Protein AF-A0ABD1HEU0-F1 (afdb_monomer_lite)

Secondary structure (DSSP, 8-state):
------------GGG---PPPPGGGTTPPP----HHHHHHHTT-------------------------------TT-------SSS---STT-EESSHHHHHHHHHHHHHHTT-PEEEEEE-SSEEEEEE-STT---EEEEEE-TTSS-EEEEEEE-S--

Organism: Salvia divinorum (NCBI:txid28513)

Structure (mmCIF, N/CA/C/O backbone):
data_AF-A0ABD1HEU0-F1
#
_entry.id   AF-A0ABD1HEU0-F1
#
loop_
_atom_site.group_PDB
_atom_site.id
_atom_site.type_symbol
_atom_site.label_atom_id
_atom_site.label_alt_id
_atom_site.label_comp_id
_atom_site.label_asym_id
_atom_site.label_entity_id
_atom_site.label_seq_id
_atom_site.pdbx_PDB_ins_code
_atom_site.Cartn_x
_atom_site.Cartn_y
_atom_site.Cartn_z
_atom_site.occupancy
_atom_site.B_iso_or_equiv
_atom_site.auth_seq_id
_atom_site.auth_comp_id
_atom_site.auth_asym_id
_atom_site.auth_atom_id
_atom_site.pdbx_PDB_model_num
ATOM 1 N N . MET A 1 1 ? 41.120 47.364 -16.480 1.00 37.53 1 MET A N 1
ATOM 2 C CA . MET A 1 1 ? 39.944 46.746 -15.844 1.00 37.53 1 MET A CA 1
ATOM 3 C C . MET A 1 1 ? 38.733 47.150 -16.659 1.00 37.53 1 MET A C 1
ATOM 5 O O . MET A 1 1 ? 38.260 48.258 -16.474 1.00 37.53 1 MET A O 1
ATOM 9 N N . ASN A 1 2 ? 38.284 46.303 -17.582 1.00 43.72 2 ASN A N 1
ATOM 10 C CA . ASN A 1 2 ? 37.008 46.501 -18.264 1.00 43.72 2 ASN A CA 1
ATOM 11 C C . ASN A 1 2 ? 36.204 45.241 -17.965 1.00 43.72 2 ASN A C 1
ATOM 13 O O . ASN A 1 2 ? 36.531 44.187 -18.504 1.00 43.72 2 ASN A O 1
ATOM 17 N N . ASN A 1 3 ? 35.252 45.338 -17.040 1.00 43.91 3 ASN A N 1
ATOM 18 C CA . ASN A 1 3 ? 34.246 44.305 -16.858 1.00 43.91 3 ASN A CA 1
ATOM 19 C C . ASN A 1 3 ? 32.977 44.852 -17.502 1.00 43.91 3 ASN A C 1
ATOM 21 O O . ASN A 1 3 ? 32.445 45.869 -17.062 1.00 43.91 3 ASN A O 1
ATOM 25 N N . SER A 1 4 ? 32.597 44.249 -18.621 1.00 54.19 4 SER A N 1
ATOM 26 C CA . SER A 1 4 ? 31.313 44.484 -19.261 1.00 54.19 4 SER A CA 1
ATOM 27 C C . SER A 1 4 ? 30.273 43.785 -18.395 1.00 54.19 4 SER A C 1
ATOM 29 O O . SER A 1 4 ? 30.191 42.561 -18.420 1.00 54.19 4 SER A O 1
ATOM 31 N N . ASP A 1 5 ? 29.540 44.542 -17.583 1.00 55.25 5 ASP A N 1
ATOM 32 C CA . ASP A 1 5 ? 28.412 43.994 -16.835 1.00 55.25 5 ASP A CA 1
ATOM 33 C C . ASP A 1 5 ? 27.293 43.674 -17.834 1.00 55.25 5 ASP A C 1
ATOM 35 O O . ASP A 1 5 ? 26.600 44.555 -18.349 1.00 55.25 5 ASP A O 1
ATOM 39 N N . GLU A 1 6 ? 27.178 42.387 -18.154 1.00 58.53 6 GLU A N 1
ATOM 40 C CA . GLU A 1 6 ? 26.024 41.802 -18.821 1.00 58.53 6 GLU A CA 1
ATOM 41 C C . GLU A 1 6 ? 24.786 42.075 -17.963 1.00 58.53 6 GLU A C 1
ATOM 43 O O . GLU A 1 6 ? 24.698 41.662 -16.804 1.00 58.53 6 GLU A O 1
ATOM 48 N N . ILE A 1 7 ? 23.825 42.808 -18.525 1.00 58.03 7 ILE A N 1
ATOM 49 C CA . ILE A 1 7 ? 22.543 43.081 -17.879 1.00 58.03 7 ILE A CA 1
ATOM 50 C C . ILE A 1 7 ? 21.747 41.775 -17.894 1.00 58.03 7 ILE A C 1
ATOM 52 O O . ILE A 1 7 ? 20.996 41.487 -18.824 1.00 58.03 7 ILE A O 1
ATOM 56 N N . GLY A 1 8 ? 21.933 40.960 -16.859 1.00 58.16 8 GLY A N 1
ATOM 57 C CA . GLY A 1 8 ? 21.016 39.877 -16.543 1.00 58.16 8 GLY A CA 1
ATOM 58 C C . GLY A 1 8 ? 19.656 40.486 -16.218 1.00 58.16 8 GLY A C 1
ATOM 59 O O . GLY A 1 8 ? 19.489 41.118 -15.176 1.00 58.16 8 GLY A O 1
ATOM 60 N N . HIS A 1 9 ? 18.689 40.341 -17.121 1.00 65.12 9 HIS A N 1
ATOM 61 C CA . HIS A 1 9 ? 17.306 40.719 -16.854 1.00 65.12 9 HIS A CA 1
ATOM 62 C C . HIS A 1 9 ? 16.725 39.759 -15.808 1.00 65.12 9 HIS A C 1
ATOM 64 O O . HIS A 1 9 ? 16.184 38.706 -16.134 1.00 65.12 9 HIS A O 1
ATOM 70 N N . THR A 1 10 ? 16.877 40.108 -14.533 1.00 69.31 10 THR A N 1
ATOM 71 C CA . THR A 1 10 ? 16.243 39.392 -13.425 1.00 69.31 10 THR A CA 1
ATOM 72 C C . THR A 1 10 ? 14.747 39.674 -13.461 1.00 69.31 10 THR A C 1
ATOM 74 O O . THR A 1 10 ? 14.316 40.799 -13.215 1.00 69.31 10 THR A O 1
ATOM 77 N N . ILE A 1 11 ? 13.961 38.652 -13.793 1.00 77.50 11 ILE A N 1
ATOM 78 C CA . ILE A 1 11 ? 12.500 38.709 -13.733 1.00 77.50 11 ILE A CA 1
ATOM 79 C C . ILE A 1 11 ? 12.093 38.613 -12.260 1.00 77.50 11 ILE A C 1
ATOM 81 O O . ILE A 1 11 ? 12.427 37.638 -11.585 1.00 77.50 11 ILE A O 1
ATOM 85 N N . ASP A 1 12 ? 11.406 39.642 -11.768 1.00 82.75 12 ASP A N 1
ATOM 86 C CA . ASP A 1 12 ? 10.826 39.665 -10.428 1.00 82.75 12 ASP A CA 1
ATOM 87 C C . ASP A 1 12 ? 9.518 38.869 -10.416 1.00 82.75 12 ASP A C 1
ATOM 89 O O . ASP A 1 12 ? 8.482 39.322 -10.904 1.00 82.75 12 ASP A O 1
ATOM 93 N N . TRP A 1 13 ? 9.598 37.651 -9.888 1.00 86.88 13 TRP A N 1
ATOM 94 C CA . TRP A 1 13 ? 8.487 36.704 -9.855 1.00 86.88 13 TRP A CA 1
ATOM 95 C C . TRP A 1 13 ? 7.399 37.084 -8.845 1.00 86.88 13 TRP A C 1
ATOM 97 O O . TRP A 1 13 ? 6.256 36.671 -9.029 1.00 86.88 13 TRP A O 1
ATOM 107 N N . ASP A 1 14 ? 7.721 37.889 -7.826 1.00 82.50 14 ASP A N 1
ATOM 108 C CA . ASP A 1 14 ? 6.762 38.282 -6.783 1.00 82.50 14 ASP A CA 1
ATOM 109 C C . ASP A 1 14 ? 5.859 39.448 -7.224 1.00 82.50 14 ASP A C 1
ATOM 111 O O . ASP A 1 14 ? 4.798 39.664 -6.640 1.00 82.50 14 ASP A O 1
ATOM 115 N N . SER A 1 15 ? 6.243 40.167 -8.284 1.00 80.50 15 SER A N 1
ATOM 116 C CA . SER A 1 15 ? 5.449 41.247 -8.888 1.00 80.50 15 SER A CA 1
ATOM 117 C C . SER A 1 15 ? 4.512 40.771 -10.011 1.00 80.50 15 SER A C 1
ATOM 119 O O . SER A 1 15 ? 3.896 41.594 -10.690 1.00 80.50 15 SER A O 1
ATOM 121 N N . ILE A 1 16 ? 4.405 39.459 -10.254 1.00 82.44 16 ILE A N 1
ATOM 122 C CA . ILE A 1 16 ? 3.519 38.917 -11.293 1.00 82.44 16 ILE A CA 1
ATOM 123 C C . ILE A 1 16 ? 2.092 38.799 -10.749 1.00 82.44 16 ILE A C 1
ATOM 125 O O . ILE A 1 16 ? 1.820 38.026 -9.833 1.00 82.44 16 ILE A O 1
ATOM 129 N N . GLU A 1 17 ? 1.155 39.511 -11.375 1.00 80.56 17 GLU A N 1
ATOM 130 C CA . GLU A 1 17 ? -0.270 39.455 -11.041 1.00 80.56 17 GLU A CA 1
ATOM 131 C C . GLU A 1 17 ? -1.069 38.711 -12.122 1.00 80.56 17 GLU A C 1
ATOM 133 O O . GLU A 1 17 ? -0.939 38.980 -13.317 1.00 80.56 17 GLU A O 1
ATOM 138 N N . ILE A 1 18 ? -1.933 37.779 -11.704 1.00 81.19 18 ILE A N 1
ATOM 139 C CA . ILE A 1 18 ? -2.879 37.101 -12.599 1.00 81.19 18 ILE A CA 1
ATOM 140 C C . ILE A 1 18 ? -4.181 37.905 -12.602 1.00 81.19 18 ILE A C 1
ATOM 142 O O . ILE A 1 18 ? -4.955 37.849 -11.645 1.00 81.19 18 ILE A O 1
ATOM 146 N N . ALA A 1 19 ? -4.433 38.644 -13.681 1.00 78.75 19 ALA A N 1
ATOM 147 C CA . ALA A 1 19 ? -5.698 39.343 -13.869 1.00 78.75 19 ALA A CA 1
ATOM 148 C C . ALA A 1 19 ? -6.777 38.390 -14.426 1.00 78.75 19 ALA A C 1
ATOM 150 O O . ALA A 1 19 ? -6.476 37.562 -15.292 1.00 78.75 19 ALA A O 1
ATOM 151 N N . PRO A 1 20 ? -8.037 38.489 -13.963 1.00 75.06 20 PRO A N 1
ATOM 152 C CA . PRO A 1 20 ? -9.140 37.743 -14.555 1.00 75.06 20 PRO A CA 1
ATOM 153 C C . PRO A 1 20 ? -9.380 38.202 -15.999 1.00 75.06 20 PRO A C 1
ATOM 155 O O . PRO A 1 20 ? -9.339 39.395 -16.299 1.00 75.06 20 PRO A O 1
ATOM 158 N N . PHE A 1 21 ? -9.638 37.250 -16.896 1.00 70.56 21 PHE A N 1
ATOM 159 C CA . PHE A 1 21 ? -9.972 37.549 -18.287 1.00 70.56 21 PHE A CA 1
ATOM 160 C C . PHE A 1 21 ? -11.359 38.190 -18.372 1.00 70.56 21 PHE A C 1
ATOM 162 O O . PHE A 1 21 ? -12.300 37.716 -17.737 1.00 70.56 21 PHE A O 1
ATOM 169 N N . GLU A 1 22 ? -11.500 39.248 -19.170 1.00 74.25 22 GLU A N 1
ATOM 170 C CA . GLU 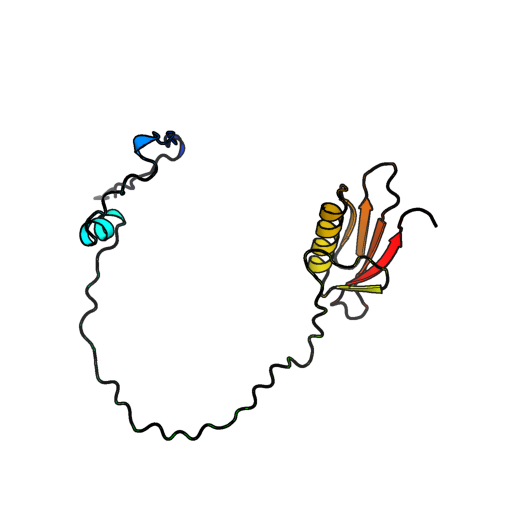A 1 22 ? -12.821 39.802 -19.473 1.00 74.25 22 GLU A CA 1
ATOM 171 C C . GLU A 1 22 ? -13.593 38.863 -20.410 1.00 74.25 22 GLU A C 1
ATOM 173 O O . GLU A 1 22 ? -13.005 38.272 -21.318 1.00 74.25 22 GLU A O 1
ATOM 178 N N . ASP A 1 23 ? -14.919 38.777 -20.252 1.00 70.44 23 ASP A N 1
ATOM 179 C CA . ASP A 1 23 ? -15.789 37.906 -21.063 1.00 70.44 23 ASP A CA 1
ATOM 180 C C . ASP A 1 23 ? -15.662 38.163 -22.577 1.00 70.44 23 ASP A C 1
ATOM 182 O O . ASP A 1 23 ? -15.884 37.272 -23.393 1.00 70.44 23 ASP A O 1
ATOM 186 N N . SER A 1 24 ? -15.244 39.373 -22.963 1.00 66.12 24 SER A N 1
ATOM 187 C CA . SER A 1 24 ? -14.966 39.775 -24.347 1.00 66.12 24 SER A CA 1
ATOM 188 C C . SER A 1 24 ? -13.732 39.101 -24.968 1.00 66.12 24 SER A C 1
ATOM 190 O O . SER A 1 24 ? -13.595 39.095 -26.191 1.00 66.12 24 SER A O 1
ATOM 192 N N . GLN A 1 25 ? -12.841 38.532 -24.150 1.00 64.44 25 GLN A N 1
ATOM 193 C CA . GLN A 1 25 ? -11.619 37.840 -24.579 1.00 64.44 25 GLN A CA 1
ATOM 194 C C . GLN A 1 25 ? -11.834 36.327 -24.733 1.00 64.44 25 GLN A C 1
ATOM 196 O O . GLN A 1 25 ? -11.038 35.639 -25.372 1.00 64.44 25 GLN A O 1
ATOM 201 N N . ILE A 1 26 ? -12.928 35.796 -24.184 1.00 63.94 26 ILE A N 1
ATOM 202 C CA . ILE A 1 26 ? -13.252 34.372 -24.226 1.00 63.94 26 ILE A CA 1
ATOM 203 C C . ILE A 1 26 ? -13.837 34.047 -25.606 1.00 63.94 26 ILE A C 1
ATOM 205 O O . ILE A 1 26 ? -14.964 34.411 -25.930 1.00 63.94 26 ILE A O 1
ATOM 209 N N . GLY A 1 27 ? -13.052 33.367 -26.445 1.00 63.12 27 GLY A N 1
ATOM 210 C CA . GLY A 1 27 ? -13.437 33.032 -27.822 1.00 63.12 27 GLY A CA 1
ATOM 211 C C . GLY A 1 27 ? -13.101 34.108 -28.859 1.00 63.12 27 GLY A C 1
ATOM 212 O O . GLY A 1 27 ? -13.385 33.915 -30.042 1.00 63.12 27 GLY A O 1
ATOM 213 N N . ALA A 1 28 ? -12.459 35.208 -28.451 1.00 67.50 28 ALA A N 1
ATOM 214 C CA . ALA A 1 28 ? -11.846 36.134 -29.393 1.00 67.50 28 ALA A CA 1
ATOM 215 C C . ALA A 1 28 ? -10.631 35.456 -30.058 1.00 67.50 28 ALA A C 1
ATOM 217 O O . ALA A 1 28 ? -9.823 34.839 -29.357 1.00 67.50 28 ALA A O 1
ATOM 218 N N . PRO A 1 29 ? -10.472 35.539 -31.392 1.00 61.34 29 PRO A N 1
ATOM 219 C CA . PRO A 1 29 ? -9.276 35.028 -32.042 1.00 61.34 29 PRO A CA 1
ATOM 220 C C . PRO A 1 29 ? -8.070 35.814 -31.525 1.00 61.34 29 PRO A C 1
ATOM 222 O O . PRO A 1 29 ? -7.983 37.028 -31.707 1.00 61.34 29 PRO A O 1
ATOM 225 N N . VAL A 1 30 ? -7.147 35.118 -30.861 1.00 69.88 30 VAL A N 1
ATOM 226 C CA . VAL A 1 30 ? -5.847 35.687 -30.502 1.00 69.88 30 VAL A CA 1
ATOM 227 C C . 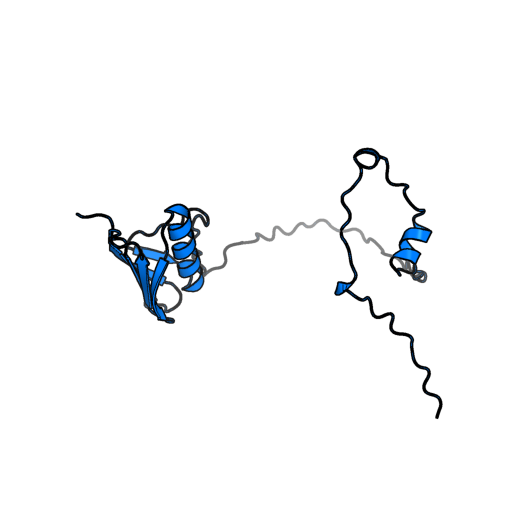VAL A 1 30 ? -5.162 36.072 -31.809 1.00 69.88 30 VAL A C 1
ATOM 229 O O . VAL A 1 30 ? -5.036 35.232 -32.700 1.00 69.88 30 VAL A O 1
ATOM 232 N N . SER A 1 31 ? -4.757 37.338 -31.946 1.00 66.44 31 SER A N 1
ATOM 233 C CA . SER A 1 31 ? -3.994 37.787 -33.110 1.00 66.44 31 SER A CA 1
ATOM 234 C C . SER A 1 31 ? -2.738 36.931 -33.228 1.00 66.44 31 SER A C 1
ATOM 236 O O . SER A 1 31 ? -1.827 37.049 -32.410 1.00 66.44 31 SER A O 1
ATOM 238 N N . LEU A 1 32 ? -2.715 36.048 -34.226 1.00 68.69 32 LEU A N 1
ATOM 239 C CA . LEU A 1 32 ? -1.539 35.261 -34.559 1.00 68.69 32 LEU A CA 1
ATOM 240 C C . LEU A 1 32 ? -0.464 36.251 -35.000 1.00 68.69 32 LEU A C 1
ATOM 242 O O . LEU A 1 32 ? -0.610 36.926 -36.020 1.00 68.69 32 LEU A O 1
ATOM 246 N N . MET A 1 33 ? 0.565 36.405 -34.172 1.00 72.81 33 MET A N 1
ATOM 247 C CA . MET A 1 33 ? 1.751 37.156 -34.557 1.00 72.81 33 MET A CA 1
ATOM 248 C C . MET A 1 33 ? 2.445 36.390 -35.684 1.00 72.81 33 MET A C 1
ATOM 250 O O . MET A 1 33 ? 2.349 35.164 -35.754 1.00 72.81 33 MET A O 1
ATOM 254 N N . ASP A 1 34 ? 3.113 37.120 -36.571 1.00 83.31 34 ASP A N 1
ATOM 255 C CA . ASP A 1 34 ? 3.922 36.525 -37.632 1.00 83.31 34 ASP A CA 1
ATOM 256 C C . ASP A 1 34 ? 4.942 35.530 -37.046 1.00 83.31 34 ASP A C 1
ATOM 258 O O . ASP A 1 34 ? 5.459 35.740 -35.944 1.00 83.31 34 ASP A O 1
ATOM 262 N N . GLU A 1 35 ? 5.201 34.428 -37.753 1.00 75.00 35 GLU A N 1
ATOM 263 C CA . GLU A 1 35 ? 6.051 33.347 -37.243 1.00 75.00 35 GLU A CA 1
ATOM 264 C C . GLU A 1 35 ? 7.471 33.830 -36.944 1.00 75.00 35 GLU A C 1
ATOM 266 O O . GLU A 1 35 ? 8.041 33.456 -35.919 1.00 75.00 35 GLU A O 1
ATOM 271 N N . GLU A 1 36 ? 8.011 34.721 -37.775 1.00 73.50 36 GLU A N 1
ATOM 272 C CA . GLU A 1 36 ? 9.362 35.259 -37.638 1.00 73.50 36 GLU A CA 1
ATOM 273 C C . GLU A 1 36 ? 9.451 36.146 -36.389 1.00 73.50 36 GLU A C 1
ATOM 275 O O . GLU A 1 36 ? 10.430 36.106 -35.636 1.00 73.50 36 GLU A O 1
ATOM 280 N N . ILE A 1 37 ? 8.364 36.868 -36.099 1.00 77.75 37 ILE A N 1
ATOM 281 C CA . ILE A 1 37 ? 8.204 37.652 -34.872 1.00 77.75 37 ILE A CA 1
ATOM 282 C C . ILE A 1 37 ? 8.055 36.736 -33.654 1.00 77.75 37 ILE A C 1
ATOM 284 O O . ILE A 1 37 ? 8.634 37.035 -32.609 1.00 77.75 37 ILE A O 1
ATOM 288 N N . MET A 1 38 ? 7.331 35.617 -33.763 1.00 80.12 38 MET A N 1
ATOM 289 C CA . MET A 1 38 ? 7.238 34.647 -32.670 1.00 80.12 38 MET A CA 1
ATOM 290 C C . MET A 1 38 ? 8.601 34.044 -32.344 1.00 80.12 38 MET A C 1
ATOM 292 O O . MET A 1 38 ? 8.964 34.026 -31.170 1.00 80.12 38 MET A O 1
ATOM 296 N N . PHE A 1 39 ? 9.367 33.617 -33.354 1.00 75.75 39 PHE A N 1
ATOM 297 C CA . PHE A 1 39 ? 10.721 33.087 -33.177 1.00 75.75 39 PHE A CA 1
ATOM 298 C C . PHE A 1 39 ? 11.620 34.094 -32.454 1.00 75.75 39 PHE A C 1
ATOM 300 O O . PHE A 1 39 ? 12.208 33.759 -31.425 1.00 75.75 39 PHE A O 1
ATOM 307 N N . ALA A 1 40 ? 11.635 35.352 -32.900 1.00 77.69 40 ALA A N 1
ATOM 308 C CA . ALA A 1 40 ? 12.394 36.405 -32.233 1.00 77.69 40 ALA A CA 1
ATOM 309 C C . ALA A 1 40 ? 11.912 36.673 -30.793 1.00 77.69 40 ALA A C 1
ATOM 311 O O . ALA A 1 40 ? 12.738 36.809 -29.890 1.00 77.69 40 ALA A O 1
ATOM 312 N N . PHE A 1 41 ? 10.595 36.721 -30.557 1.00 77.44 41 PHE A N 1
ATOM 313 C CA . PHE A 1 41 ? 10.007 37.003 -29.241 1.00 77.44 41 PHE A CA 1
ATOM 314 C C . PHE A 1 41 ? 10.345 35.927 -28.201 1.00 77.44 41 PHE A C 1
ATOM 316 O O . PHE A 1 41 ? 10.628 36.260 -27.051 1.00 77.44 41 PHE A O 1
ATOM 323 N N . VAL A 1 42 ? 10.370 34.650 -28.599 1.00 78.69 42 VAL A N 1
ATOM 324 C CA . VAL A 1 42 ? 10.788 33.543 -27.717 1.00 78.69 42 VAL A CA 1
ATOM 325 C C . VAL A 1 42 ? 12.307 33.318 -27.702 1.00 78.69 42 VAL A C 1
ATOM 327 O O . VAL A 1 42 ? 12.781 32.375 -27.070 1.00 78.69 42 VAL A O 1
ATOM 330 N N . GLY A 1 43 ? 13.081 34.176 -28.376 1.00 73.19 43 GLY A N 1
ATOM 331 C CA . GLY A 1 43 ? 14.545 34.121 -28.401 1.00 73.19 43 GLY A CA 1
ATOM 332 C C . GLY A 1 43 ? 15.134 33.015 -29.283 1.00 73.19 43 GLY A C 1
ATOM 333 O O . GLY A 1 43 ? 16.301 32.665 -29.124 1.00 73.19 43 GLY A O 1
ATOM 334 N N . LEU A 1 44 ? 14.354 32.454 -30.207 1.00 74.94 44 LEU A N 1
ATOM 335 C CA . LEU A 1 44 ? 14.818 31.485 -31.195 1.00 74.94 44 LEU A CA 1
ATOM 336 C C . LEU A 1 44 ? 15.252 32.230 -32.460 1.00 74.94 44 LEU A C 1
ATOM 338 O O . LEU A 1 44 ? 14.424 32.711 -33.226 1.00 74.94 44 LEU A O 1
ATOM 342 N N . THR A 1 45 ? 16.554 32.320 -32.719 1.00 68.69 45 THR A N 1
ATOM 343 C CA . THR A 1 45 ? 17.041 32.725 -34.045 1.00 68.69 45 THR A CA 1
ATOM 344 C C . THR A 1 45 ? 17.159 31.494 -34.926 1.00 68.69 45 THR A C 1
ATOM 346 O O . THR A 1 45 ? 17.747 30.494 -34.514 1.00 68.69 45 THR A O 1
ATOM 349 N N . LEU A 1 46 ? 16.618 31.564 -36.143 1.00 62.22 46 LEU A N 1
ATOM 350 C CA . LEU A 1 46 ? 16.759 30.505 -37.134 1.00 62.22 46 LEU A CA 1
ATOM 351 C C . LEU A 1 46 ? 18.232 30.416 -37.553 1.00 62.22 46 LEU A C 1
ATOM 353 O O . LEU A 1 46 ? 18.689 31.148 -38.433 1.00 62.22 46 LEU A O 1
ATOM 357 N N . GLU A 1 47 ? 19.004 29.547 -36.904 1.00 63.06 47 GLU A N 1
ATOM 358 C CA . GLU A 1 47 ? 20.332 29.219 -37.401 1.00 63.06 47 GLU A CA 1
ATOM 359 C C . GLU A 1 47 ? 20.171 28.482 -38.730 1.00 63.06 47 GLU A C 1
ATOM 361 O O . GLU A 1 47 ? 19.607 27.391 -38.825 1.00 63.06 47 GLU A O 1
ATOM 366 N N . LYS A 1 48 ? 20.637 29.137 -39.792 1.00 58.00 48 LYS A N 1
ATOM 367 C CA . LYS A 1 48 ? 20.729 28.591 -41.139 1.00 58.00 48 LYS A CA 1
ATOM 368 C C . LYS A 1 48 ? 21.527 27.287 -41.083 1.00 58.00 48 LYS A C 1
ATOM 370 O O . LYS A 1 48 ? 22.746 27.326 -40.934 1.00 58.00 48 LYS A O 1
ATOM 375 N N . HIS A 1 49 ? 20.858 26.144 -41.244 1.00 53.94 49 HIS A N 1
ATOM 376 C CA . HIS A 1 49 ? 21.539 24.892 -41.559 1.00 53.94 49 HIS A CA 1
ATOM 377 C C . HIS A 1 49 ? 22.328 25.110 -42.852 1.00 53.94 49 HIS A C 1
ATOM 379 O O . HIS A 1 49 ? 21.755 25.296 -43.925 1.00 53.94 49 HIS A O 1
ATOM 385 N N . SER A 1 50 ? 23.651 25.168 -42.729 1.00 48.00 50 SER A N 1
ATOM 386 C CA . SER A 1 50 ? 24.559 25.206 -43.865 1.00 48.00 50 SER A CA 1
ATOM 387 C C . SER A 1 50 ? 24.359 23.951 -44.707 1.00 48.00 50 SER A C 1
ATOM 389 O O . SER A 1 50 ? 24.366 22.839 -44.178 1.00 48.00 50 SER A O 1
ATOM 391 N N . ASP A 1 51 ? 24.202 24.163 -46.006 1.00 50.38 51 ASP A N 1
ATOM 392 C CA . ASP A 1 51 ? 24.084 23.151 -47.043 1.00 50.38 51 ASP A CA 1
ATOM 393 C C . ASP A 1 51 ? 25.108 22.012 -46.893 1.00 50.38 51 ASP A C 1
ATOM 395 O O . ASP A 1 51 ? 26.313 22.225 -47.016 1.00 50.38 51 ASP A O 1
ATOM 399 N N . ALA A 1 52 ? 24.613 20.790 -46.691 1.00 44.25 52 ALA A N 1
ATOM 400 C CA . ALA A 1 52 ? 25.313 19.548 -47.021 1.00 44.25 52 ALA A CA 1
ATOM 401 C C . ALA A 1 52 ? 24.292 18.411 -47.199 1.00 44.25 52 ALA A C 1
ATOM 403 O O . ALA A 1 52 ? 24.218 17.475 -46.406 1.00 44.25 52 ALA A O 1
ATOM 404 N N . VAL A 1 53 ? 23.474 18.495 -48.252 1.00 47.94 53 VAL A N 1
ATOM 405 C CA . VAL A 1 53 ? 22.722 17.338 -48.760 1.00 47.94 53 VAL A CA 1
ATOM 406 C C . VAL A 1 53 ? 23.652 16.561 -49.695 1.00 47.94 53 VAL A C 1
ATOM 408 O O . VAL A 1 53 ? 23.535 16.637 -50.916 1.00 47.94 53 VAL A O 1
ATOM 411 N N . GLU A 1 54 ? 24.629 15.847 -49.134 1.00 44.50 54 GLU A N 1
ATOM 412 C CA . GLU A 1 54 ? 25.415 14.874 -49.899 1.00 44.50 54 GLU A CA 1
ATOM 413 C C . GLU A 1 54 ? 24.721 13.503 -49.870 1.00 44.50 54 GLU A C 1
ATOM 415 O O . GLU A 1 54 ? 24.782 12.754 -48.901 1.00 44.50 54 GLU A O 1
ATOM 420 N N . GLY A 1 55 ? 24.015 13.217 -50.968 1.00 44.81 55 GLY A N 1
ATOM 421 C CA . GLY A 1 55 ? 23.867 11.897 -51.591 1.00 44.81 55 GLY A CA 1
ATOM 422 C C . GLY A 1 55 ? 23.566 10.683 -50.706 1.00 44.81 55 GLY A C 1
ATOM 423 O O . GLY A 1 55 ? 24.431 9.832 -50.512 1.00 44.81 55 GLY A O 1
ATOM 424 N N . MET A 1 56 ? 22.301 10.485 -50.326 1.00 46.75 56 MET A N 1
ATOM 425 C CA . MET A 1 56 ? 21.817 9.146 -49.969 1.00 46.75 56 MET A CA 1
ATOM 426 C C . MET A 1 56 ? 21.628 8.315 -51.248 1.00 46.75 56 MET A C 1
ATOM 428 O O . MET A 1 56 ? 20.629 8.435 -51.953 1.00 46.75 56 MET A O 1
ATOM 432 N N . ASN A 1 57 ? 22.621 7.487 -51.572 1.00 54.19 57 ASN A N 1
ATOM 433 C CA . ASN A 1 57 ? 22.521 6.465 -52.610 1.00 54.19 57 ASN A CA 1
ATOM 434 C C . ASN A 1 57 ? 21.685 5.291 -52.079 1.00 54.19 57 ASN A C 1
ATOM 436 O O . ASN A 1 57 ? 22.203 4.426 -51.371 1.00 54.19 57 ASN A O 1
ATOM 440 N N . TYR A 1 58 ? 20.393 5.258 -52.406 1.00 44.94 58 TYR A N 1
ATOM 441 C CA . TYR A 1 58 ? 19.554 4.083 -52.180 1.00 44.94 58 TYR A CA 1
ATOM 442 C C . TYR A 1 58 ? 19.934 3.012 -53.212 1.00 44.94 58 TYR A C 1
ATOM 444 O O . TYR A 1 58 ? 19.340 2.912 -54.286 1.00 44.94 58 TYR A O 1
ATOM 452 N N . GLY A 1 59 ? 20.971 2.229 -52.907 1.00 55.38 59 GLY A N 1
ATOM 453 C CA . GLY A 1 59 ? 21.210 0.969 -53.608 1.00 55.38 59 GLY A CA 1
ATOM 454 C C . GLY A 1 59 ? 19.978 0.057 -53.488 1.00 55.38 59 GLY A C 1
ATOM 455 O O . GLY A 1 59 ? 19.201 0.216 -52.544 1.00 55.38 59 GLY A O 1
ATOM 456 N N . PRO A 1 60 ? 19.760 -0.883 -54.426 1.00 50.00 60 PRO A N 1
ATOM 457 C CA . PRO A 1 60 ? 18.596 -1.756 -54.379 1.00 50.00 60 PRO A CA 1
ATOM 458 C C . PRO A 1 60 ? 18.645 -2.590 -53.096 1.00 50.00 60 PRO A C 1
ATOM 460 O O . PRO A 1 60 ? 19.523 -3.434 -52.921 1.00 50.00 60 PRO A O 1
ATOM 463 N N . ILE A 1 61 ? 17.707 -2.315 -52.192 1.00 56.72 61 ILE A N 1
ATOM 464 C CA . ILE A 1 61 ? 17.441 -3.130 -51.013 1.00 56.72 61 ILE A CA 1
ATOM 465 C C . ILE A 1 61 ? 16.903 -4.455 -51.550 1.00 56.72 61 ILE A C 1
ATOM 467 O O . ILE A 1 61 ? 15.807 -4.516 -52.105 1.00 56.72 61 ILE A O 1
ATOM 471 N N . VAL A 1 62 ? 17.714 -5.505 -51.472 1.00 55.25 62 VAL A N 1
ATOM 472 C CA . VAL A 1 62 ? 17.210 -6.867 -51.611 1.00 55.25 62 VAL A CA 1
ATOM 473 C C . VAL A 1 62 ? 16.398 -7.157 -50.351 1.00 55.25 62 VAL A C 1
ATOM 475 O O . VAL A 1 62 ? 16.959 -7.288 -49.267 1.00 55.25 62 VAL A O 1
ATOM 478 N N . ASP A 1 63 ? 15.071 -7.177 -50.489 1.00 55.88 63 ASP A N 1
ATOM 479 C CA . ASP A 1 63 ? 14.141 -7.628 -49.449 1.00 55.88 63 ASP A CA 1
ATOM 480 C C . ASP A 1 63 ? 14.323 -9.137 -49.244 1.00 55.88 63 ASP A C 1
ATOM 482 O O . ASP A 1 63 ? 13.562 -9.964 -49.746 1.00 55.88 63 ASP A O 1
ATOM 486 N N . GLU A 1 64 ? 15.362 -9.514 -48.508 1.00 62.00 64 GLU A N 1
ATOM 487 C CA . GLU A 1 64 ? 15.390 -10.791 -47.813 1.00 62.00 64 GLU A CA 1
ATOM 488 C C . GLU A 1 64 ? 15.012 -10.496 -46.363 1.00 62.00 64 GLU A C 1
ATOM 490 O O . GLU A 1 64 ? 15.850 -10.212 -45.507 1.00 62.00 64 GLU A O 1
ATOM 495 N N . ILE A 1 65 ? 13.699 -10.465 -46.118 1.00 61.84 65 ILE A N 1
ATOM 496 C CA . ILE A 1 65 ? 13.136 -10.360 -44.775 1.00 61.84 65 ILE A CA 1
ATOM 497 C C . ILE A 1 65 ? 13.533 -11.642 -44.046 1.00 61.84 65 ILE A C 1
ATOM 499 O O . ILE A 1 65 ? 12.884 -12.680 -44.175 1.00 61.84 65 ILE A O 1
ATOM 503 N N . VAL A 1 66 ? 14.640 -11.588 -43.312 1.00 62.50 66 VAL A N 1
ATOM 504 C CA . VAL A 1 66 ? 14.966 -12.615 -42.330 1.00 62.50 66 VAL A CA 1
ATOM 505 C C . VAL A 1 66 ? 13.913 -12.490 -41.235 1.00 62.50 66 VAL A C 1
ATOM 507 O O . VAL A 1 66 ? 13.858 -11.477 -40.541 1.00 62.50 66 VAL A O 1
ATOM 510 N N . ASP A 1 67 ? 13.055 -13.502 -41.118 1.00 66.69 67 ASP A N 1
ATOM 511 C CA . ASP A 1 67 ? 12.097 -13.655 -40.023 1.00 66.69 67 ASP A CA 1
ATOM 512 C C . ASP A 1 67 ? 12.872 -13.876 -38.718 1.00 66.69 67 ASP A C 1
ATOM 514 O O . ASP A 1 67 ? 13.168 -14.997 -38.299 1.00 66.69 67 ASP A O 1
ATOM 518 N N . ILE A 1 68 ? 13.311 -12.775 -38.114 1.00 62.84 68 ILE A N 1
ATOM 519 C CA . ILE A 1 68 ? 13.827 -12.755 -36.752 1.00 62.84 68 ILE A CA 1
ATOM 520 C C . ILE A 1 68 ? 12.605 -12.845 -35.845 1.00 62.84 68 ILE A C 1
ATOM 522 O O . ILE A 1 68 ? 11.957 -11.838 -35.563 1.00 62.84 68 ILE A O 1
ATOM 526 N N . SER A 1 69 ? 12.276 -14.060 -35.403 1.00 70.44 69 SER A N 1
ATOM 527 C CA . SER A 1 69 ? 11.261 -14.267 -34.374 1.00 70.44 69 SER A CA 1
ATOM 528 C C . SER A 1 69 ? 11.718 -13.555 -33.100 1.00 70.44 69 SER A C 1
ATOM 530 O O . SER A 1 69 ? 12.611 -14.035 -32.395 1.00 70.44 69 SER A O 1
ATOM 532 N N . VAL A 1 70 ? 11.153 -12.380 -32.837 1.00 69.69 70 VAL A N 1
ATOM 533 C CA . VAL A 1 70 ? 11.409 -11.620 -31.616 1.00 69.69 70 VAL A CA 1
ATOM 534 C C . VAL A 1 70 ? 10.694 -12.355 -30.488 1.00 69.69 70 VAL A C 1
ATOM 536 O O . VAL A 1 70 ? 9.469 -12.341 -30.400 1.00 69.69 70 VAL A O 1
ATOM 539 N N . ASP A 1 71 ? 11.451 -13.084 -29.674 1.00 72.56 71 ASP A N 1
ATOM 540 C CA . ASP A 1 71 ? 10.918 -13.642 -28.439 1.00 72.56 71 ASP A CA 1
ATOM 541 C C . ASP A 1 71 ? 10.936 -12.539 -27.377 1.00 72.56 71 ASP A C 1
ATOM 543 O O . ASP A 1 71 ? 11.964 -12.277 -26.757 1.00 72.56 71 ASP A O 1
ATOM 547 N N . ASP A 1 72 ? 9.793 -11.876 -27.178 1.00 72.19 72 ASP A N 1
ATOM 548 C CA . ASP A 1 72 ? 9.610 -10.832 -26.153 1.00 72.19 72 ASP A CA 1
ATOM 549 C C . ASP A 1 72 ? 9.710 -11.379 -24.712 1.00 72.19 72 ASP A C 1
ATOM 551 O O . ASP A 1 72 ? 9.547 -10.647 -23.731 1.00 72.19 72 ASP A O 1
ATOM 555 N N . ARG A 1 73 ? 9.942 -12.686 -24.543 1.00 66.38 73 ARG A N 1
ATOM 556 C CA . ARG A 1 73 ? 10.010 -13.336 -23.236 1.00 66.38 73 ARG A CA 1
ATOM 557 C C . ARG A 1 73 ? 11.354 -13.064 -22.570 1.00 66.38 73 ARG A C 1
ATOM 559 O O . ARG A 1 73 ? 12.364 -13.702 -22.851 1.00 66.38 73 ARG A O 1
ATOM 566 N N . ILE A 1 74 ? 11.338 -12.155 -21.600 1.00 65.94 74 ILE A N 1
ATOM 567 C CA . ILE A 1 74 ? 12.436 -11.979 -20.647 1.00 65.94 74 ILE A CA 1
ATOM 568 C C . ILE A 1 74 ? 12.459 -13.214 -19.721 1.00 65.94 74 ILE A C 1
ATOM 570 O O . ILE A 1 74 ? 11.484 -13.421 -18.996 1.00 65.94 74 ILE A O 1
ATOM 574 N N . PRO A 1 75 ? 13.522 -14.047 -19.708 1.00 56.72 75 PRO A N 1
ATOM 575 C CA . PRO A 1 75 ? 13.458 -15.402 -19.143 1.00 56.72 75 PRO A CA 1
ATOM 576 C C . PRO A 1 75 ? 13.349 -15.526 -17.616 1.00 56.72 75 PRO A C 1
ATOM 578 O O . PRO A 1 75 ? 13.481 -16.638 -17.122 1.00 56.72 75 PRO A O 1
ATOM 581 N N . ASP A 1 76 ? 13.154 -14.449 -16.851 1.00 56.66 76 ASP A N 1
ATOM 582 C CA . ASP A 1 76 ? 13.262 -14.533 -15.383 1.00 56.66 76 ASP A CA 1
ATOM 583 C C . ASP A 1 76 ? 12.490 -13.458 -14.598 1.00 56.66 76 ASP A C 1
ATOM 585 O O . ASP A 1 76 ? 12.724 -13.256 -13.403 1.00 56.66 76 ASP A O 1
ATOM 589 N N . GLU A 1 77 ? 11.547 -12.762 -15.233 1.00 55.81 77 GLU A N 1
ATOM 590 C CA . GLU A 1 77 ? 10.710 -11.781 -14.542 1.00 55.81 77 GLU A CA 1
ATOM 591 C C . GLU A 1 77 ? 9.238 -12.185 -14.650 1.00 55.81 77 GLU A C 1
ATOM 593 O O . GLU A 1 77 ? 8.492 -11.710 -15.505 1.00 55.81 77 GLU A O 1
ATOM 598 N N . GLU A 1 78 ? 8.803 -13.079 -13.753 1.00 59.31 78 GLU A N 1
ATOM 599 C CA . GLU A 1 78 ? 7.382 -13.220 -13.422 1.00 59.31 78 GLU A CA 1
ATOM 600 C C . GLU A 1 78 ? 6.911 -11.903 -12.787 1.00 59.31 78 GLU A C 1
ATOM 602 O O . GLU A 1 78 ? 6.853 -11.722 -11.565 1.00 59.31 78 GLU A O 1
ATOM 607 N N . THR A 1 79 ? 6.641 -10.928 -13.646 1.00 62.69 79 THR A N 1
ATOM 608 C CA . THR A 1 79 ? 6.050 -9.650 -13.287 1.00 62.69 79 THR A CA 1
ATOM 609 C C . THR A 1 79 ? 4.603 -9.926 -12.903 1.00 62.69 79 THR A C 1
ATOM 611 O O . THR A 1 79 ? 3.734 -10.176 -13.734 1.00 62.69 79 THR A O 1
ATOM 614 N N . VAL A 1 80 ? 4.342 -9.965 -11.595 1.00 70.88 80 VAL A N 1
ATOM 615 C CA . VAL A 1 80 ? 2.980 -10.107 -11.079 1.00 70.88 80 VAL A CA 1
ATOM 616 C C . VAL A 1 80 ? 2.249 -8.792 -11.345 1.00 70.88 80 VAL A C 1
ATOM 618 O O . VAL A 1 80 ? 2.410 -7.821 -10.603 1.00 70.88 80 VAL A O 1
ATOM 621 N N . PHE A 1 81 ? 1.482 -8.755 -12.432 1.00 76.94 81 PHE A N 1
ATOM 622 C CA . PHE A 1 81 ? 0.651 -7.613 -12.793 1.00 76.94 81 PHE A CA 1
ATOM 623 C C . PHE A 1 81 ? -0.583 -7.560 -11.893 1.00 76.94 81 PHE A C 1
ATOM 625 O O . PHE A 1 81 ? -1.422 -8.460 -11.914 1.00 76.94 81 PHE A O 1
ATOM 632 N N . HIS A 1 82 ? -0.692 -6.483 -11.116 1.00 83.31 82 HIS A N 1
ATOM 633 C CA . HIS A 1 82 ? -1.891 -6.145 -10.351 1.00 83.31 82 HIS A CA 1
ATOM 634 C C . HIS A 1 82 ? -2.551 -4.915 -10.958 1.00 83.31 82 HIS A C 1
ATOM 636 O O . HIS A 1 82 ? -1.857 -4.032 -11.465 1.00 83.31 82 HIS A O 1
ATOM 642 N N . ASP A 1 83 ? -3.877 -4.839 -10.853 1.00 86.44 83 ASP A N 1
ATOM 643 C CA . ASP A 1 83 ? -4.588 -3.584 -11.076 1.00 86.44 83 ASP A CA 1
ATOM 644 C C . ASP A 1 83 ? -4.050 -2.536 -10.089 1.00 86.44 83 ASP A C 1
ATOM 646 O O . ASP A 1 83 ? -4.039 -2.744 -8.872 1.00 86.44 83 ASP A O 1
ATOM 650 N N . MET A 1 84 ? -3.542 -1.429 -10.628 1.00 84.31 84 MET A N 1
ATOM 651 C CA . MET A 1 84 ? -2.964 -0.358 -9.825 1.00 84.31 84 MET A CA 1
ATOM 652 C C . MET A 1 84 ? -4.028 0.423 -9.056 1.00 84.31 84 MET A C 1
ATOM 654 O O . MET A 1 84 ? -3.693 0.994 -8.016 1.00 84.31 84 MET A O 1
ATOM 658 N N . ASP A 1 85 ? -5.274 0.433 -9.536 1.00 88.44 85 ASP A N 1
ATOM 659 C CA . ASP A 1 85 ? -6.376 1.171 -8.920 1.00 88.44 85 ASP A CA 1
ATOM 660 C C . ASP A 1 85 ? -7.070 0.361 -7.816 1.00 88.44 85 ASP A C 1
ATOM 662 O O . ASP A 1 85 ? -7.558 0.948 -6.842 1.00 88.44 85 ASP A O 1
ATOM 666 N N . ASP A 1 86 ? -7.063 -0.973 -7.926 1.00 88.31 86 ASP A N 1
ATOM 667 C CA . ASP A 1 86 ? -7.604 -1.906 -6.930 1.00 88.31 86 ASP A CA 1
ATOM 668 C C . ASP A 1 86 ? -6.689 -3.107 -6.634 1.00 88.31 86 ASP A C 1
ATOM 670 O O . ASP A 1 86 ? -7.009 -4.257 -6.956 1.00 88.31 86 ASP A O 1
ATOM 674 N N . PRO A 1 87 ? -5.536 -2.877 -5.992 1.00 88.94 87 PRO A N 1
ATOM 675 C CA . PRO A 1 87 ? -4.600 -3.952 -5.730 1.00 88.94 87 PRO A CA 1
ATOM 676 C C . PRO A 1 87 ? -5.097 -4.880 -4.600 1.00 88.94 87 PRO A C 1
ATOM 678 O O . PRO A 1 87 ? -5.573 -4.407 -3.560 1.00 88.94 87 PRO A O 1
ATOM 681 N N . PRO A 1 88 ? -4.946 -6.212 -4.738 1.00 92.00 88 PRO A N 1
ATOM 682 C CA . PRO A 1 88 ? -5.465 -7.178 -3.769 1.00 92.00 88 PRO A CA 1
ATOM 683 C C . PRO A 1 88 ? -4.698 -7.171 -2.431 1.00 92.00 88 PRO A C 1
ATOM 685 O O . PRO A 1 88 ? -3.479 -7.322 -2.391 1.00 92.00 88 PRO A O 1
ATOM 688 N N . MET A 1 89 ? -5.410 -7.084 -1.300 1.00 94.25 89 MET A N 1
ATOM 689 C CA . MET A 1 89 ? -4.811 -7.069 0.056 1.00 94.25 89 MET A CA 1
ATOM 690 C C . MET A 1 89 ? -4.851 -8.419 0.795 1.00 94.25 89 MET A C 1
ATOM 692 O O . MET A 1 89 ? -4.390 -8.524 1.932 1.00 94.25 89 MET A O 1
ATOM 696 N N . ASN A 1 90 ? -5.314 -9.474 0.119 1.00 93.75 90 ASN A N 1
ATOM 697 C CA . ASN A 1 90 ? -5.489 -10.802 0.704 1.00 93.75 90 ASN A CA 1
ATOM 698 C C . ASN A 1 90 ? -4.161 -11.435 1.144 1.00 93.75 90 ASN A C 1
ATOM 700 O O . ASN A 1 90 ? -3.131 -11.313 0.465 1.00 93.75 90 ASN A O 1
ATOM 704 N N . VAL A 1 91 ? -4.195 -12.209 2.233 1.00 94.88 91 VAL A N 1
ATOM 705 C CA . VAL A 1 91 ? -3.061 -13.048 2.655 1.00 94.88 91 VAL A CA 1
ATOM 706 C C . VAL A 1 91 ? -2.608 -13.945 1.506 1.00 94.88 91 VAL A C 1
ATOM 708 O O . VAL A 1 91 ? -3.407 -14.613 0.860 1.00 94.88 91 VAL A O 1
ATOM 711 N N . GLY A 1 92 ? -1.300 -13.990 1.275 1.00 93.31 92 GLY A N 1
ATOM 712 C CA . GLY A 1 92 ? -0.711 -14.782 0.205 1.00 93.31 92 GLY A CA 1
ATOM 713 C C . GLY A 1 92 ? -0.367 -13.991 -1.051 1.00 93.31 92 GLY A C 1
ATOM 714 O O . GLY A 1 92 ? 0.516 -14.441 -1.778 1.00 93.31 92 GLY A O 1
ATOM 715 N N . THR A 1 93 ? -0.972 -12.816 -1.256 1.00 94.00 93 THR A N 1
ATOM 716 C CA . THR A 1 93 ? -0.665 -11.932 -2.391 1.00 94.00 93 THR A CA 1
ATOM 717 C C . THR A 1 93 ? 0.807 -11.534 -2.384 1.00 94.00 93 THR A C 1
ATOM 719 O O . THR A 1 93 ? 1.363 -11.212 -1.326 1.00 94.00 93 THR A O 1
ATOM 722 N N . ILE A 1 94 ? 1.423 -11.560 -3.565 1.00 94.19 94 ILE A N 1
ATOM 723 C CA . ILE A 1 94 ? 2.834 -11.251 -3.787 1.00 94.19 94 ILE A CA 1
ATOM 724 C C . ILE A 1 94 ? 2.945 -9.972 -4.613 1.00 94.19 94 ILE A C 1
ATOM 726 O O . ILE A 1 94 ? 2.263 -9.816 -5.620 1.00 94.19 94 ILE A O 1
ATOM 730 N N . TYR A 1 95 ? 3.830 -9.082 -4.190 1.00 93.00 95 TYR A N 1
ATOM 731 C CA . TYR A 1 95 ? 4.186 -7.846 -4.873 1.00 93.00 95 TYR A CA 1
ATOM 732 C C . TYR A 1 95 ? 5.648 -7.903 -5.300 1.00 93.00 95 TYR A C 1
ATOM 734 O O . TYR A 1 95 ? 6.478 -8.467 -4.580 1.00 93.00 95 TYR A O 1
ATOM 742 N N . ALA A 1 96 ? 5.963 -7.288 -6.442 1.00 91.56 96 ALA A N 1
ATOM 743 C CA . ALA A 1 96 ? 7.298 -7.331 -7.035 1.00 91.56 96 ALA A CA 1
ATOM 744 C C . ALA A 1 96 ? 8.385 -6.816 -6.083 1.00 91.56 96 ALA A C 1
ATOM 746 O O . ALA A 1 96 ? 9.462 -7.394 -6.017 1.00 91.56 96 ALA A O 1
ATOM 747 N N . ASN A 1 97 ? 8.090 -5.768 -5.306 1.00 91.06 97 ASN A N 1
ATOM 748 C CA . ASN A 1 97 ? 8.979 -5.231 -4.280 1.00 91.06 97 ASN A CA 1
ATOM 749 C C . ASN A 1 97 ? 8.192 -4.475 -3.184 1.00 91.06 97 ASN A C 1
ATOM 751 O O . ASN A 1 97 ? 6.973 -4.299 -3.242 1.00 91.06 97 ASN A O 1
ATOM 755 N N . MET A 1 98 ? 8.906 -3.989 -2.163 1.00 93.19 98 MET A N 1
ATOM 756 C CA . MET A 1 98 ? 8.309 -3.267 -1.031 1.00 93.19 98 MET A CA 1
ATOM 757 C C . MET A 1 98 ? 7.721 -1.896 -1.407 1.00 93.19 98 MET A C 1
ATOM 759 O O . MET A 1 98 ? 6.817 -1.418 -0.723 1.00 93.19 98 MET A O 1
ATOM 763 N N . ASN A 1 99 ? 8.216 -1.236 -2.456 1.00 92.44 99 ASN A N 1
ATOM 764 C CA . ASN A 1 99 ? 7.672 0.053 -2.889 1.00 92.44 99 ASN A CA 1
ATOM 765 C C . ASN A 1 99 ? 6.317 -0.121 -3.574 1.00 92.44 99 ASN A C 1
ATOM 767 O O . ASN A 1 99 ? 5.396 0.635 -3.258 1.00 92.44 99 ASN A O 1
ATOM 771 N N . ASP A 1 100 ? 6.176 -1.140 -4.419 1.00 92.81 100 ASP A N 1
ATOM 772 C CA . ASP A 1 100 ? 4.900 -1.469 -5.062 1.00 92.81 100 ASP A CA 1
ATOM 773 C C . ASP A 1 100 ? 3.867 -1.878 -4.023 1.00 92.81 100 ASP A C 1
ATOM 775 O O . ASP A 1 100 ? 2.754 -1.357 -4.013 1.00 92.81 100 ASP A O 1
ATOM 779 N N . PHE A 1 101 ? 4.275 -2.693 -3.047 1.00 94.88 101 PHE A N 1
ATOM 780 C CA . PHE A 1 101 ? 3.420 -3.021 -1.914 1.00 94.88 101 PHE A CA 1
ATOM 781 C C . PHE A 1 101 ? 2.983 -1.770 -1.126 1.00 94.88 101 PHE A C 1
ATOM 783 O O . PHE A 1 101 ? 1.808 -1.613 -0.803 1.00 94.88 101 PHE A O 1
ATOM 790 N N . ARG A 1 102 ? 3.891 -0.826 -0.836 1.00 95.12 102 ARG A N 1
ATOM 791 C CA . ARG A 1 102 ? 3.526 0.426 -0.142 1.00 95.12 102 ARG A CA 1
ATOM 792 C C . ARG A 1 102 ? 2.571 1.294 -0.958 1.00 95.12 102 ARG A C 1
ATOM 794 O O . ARG A 1 102 ? 1.701 1.923 -0.359 1.00 95.12 102 ARG A O 1
ATOM 801 N N . ARG A 1 103 ? 2.734 1.366 -2.286 1.00 95.06 103 ARG A N 1
ATOM 802 C CA . ARG A 1 103 ? 1.769 2.057 -3.160 1.00 95.06 103 ARG A CA 1
ATOM 803 C C . ARG A 1 103 ? 0.411 1.387 -3.072 1.00 95.06 103 ARG A C 1
ATOM 805 O O . ARG A 1 103 ? -0.570 2.076 -2.827 1.00 95.06 103 ARG A O 1
ATOM 812 N N . ALA A 1 104 ? 0.387 0.065 -3.174 1.00 95.56 104 ALA A N 1
ATOM 813 C CA . ALA A 1 104 ? -0.837 -0.705 -3.118 1.00 95.56 104 ALA A CA 1
ATOM 814 C C . ALA A 1 104 ? -1.594 -0.490 -1.798 1.00 95.56 104 ALA A C 1
ATOM 816 O O . ALA A 1 104 ? -2.785 -0.196 -1.805 1.00 95.56 104 ALA A O 1
ATOM 817 N N . VAL A 1 105 ? -0.893 -0.521 -0.660 1.00 95.75 105 VAL A N 1
ATOM 818 C CA . VAL A 1 105 ? -1.496 -0.253 0.657 1.00 95.75 105 VAL A CA 1
ATOM 819 C C . VAL A 1 105 ? -2.060 1.169 0.754 1.00 95.75 105 VAL A C 1
ATOM 821 O O . VAL A 1 105 ? -3.137 1.365 1.317 1.00 95.75 105 VAL A O 1
ATOM 824 N N . LYS A 1 106 ? -1.356 2.172 0.213 1.00 95.81 106 LYS A N 1
ATOM 825 C CA . LYS A 1 106 ? -1.859 3.555 0.176 1.00 95.81 106 LYS A CA 1
ATOM 826 C C . LYS A 1 106 ? -3.108 3.672 -0.691 1.00 95.81 106 LYS A C 1
ATOM 828 O O . LYS A 1 106 ? -4.069 4.301 -0.264 1.00 95.81 106 LYS A O 1
ATOM 833 N N . GLN A 1 107 ? -3.094 3.056 -1.869 1.00 96.19 107 GLN A N 1
ATOM 834 C CA . GLN A 1 107 ? -4.232 3.062 -2.778 1.00 96.19 107 GLN A CA 1
ATOM 835 C C . GLN A 1 107 ? -5.450 2.397 -2.141 1.00 96.19 107 GLN A C 1
ATOM 837 O O . GLN A 1 107 ? -6.541 2.957 -2.179 1.00 96.19 107 GLN A O 1
ATOM 842 N N . HIS A 1 108 ? -5.251 1.257 -1.477 1.00 94.62 108 HIS A N 1
ATOM 843 C CA . HIS A 1 108 ? -6.309 0.596 -0.726 1.00 94.62 108 HIS A CA 1
ATOM 844 C C . HIS A 1 108 ? -6.910 1.535 0.321 1.00 94.62 108 HIS A C 1
ATOM 846 O O . HIS A 1 108 ? -8.117 1.734 0.313 1.00 94.62 108 HIS A O 1
ATOM 852 N N . ALA A 1 109 ? -6.079 2.195 1.138 1.00 94.94 109 ALA A N 1
ATOM 853 C CA . ALA A 1 109 ? -6.544 3.149 2.144 1.00 94.94 109 ALA A CA 1
ATOM 854 C C . ALA A 1 109 ? -7.351 4.318 1.544 1.00 94.94 109 ALA A C 1
ATOM 856 O O . ALA A 1 109 ? -8.379 4.694 2.107 1.00 94.94 109 ALA A O 1
ATOM 857 N N . ILE A 1 110 ? -6.929 4.853 0.388 1.00 94.81 110 ILE A N 1
ATOM 858 C CA . ILE A 1 110 ? -7.662 5.894 -0.355 1.00 94.81 110 ILE A CA 1
ATOM 859 C C . ILE A 1 110 ? -9.017 5.359 -0.821 1.00 94.81 110 ILE A C 1
ATOM 861 O O . ILE A 1 110 ? -10.049 5.974 -0.550 1.00 94.81 110 ILE A O 1
ATOM 865 N N . LYS A 1 111 ? -9.027 4.194 -1.476 1.00 93.50 111 LYS A N 1
ATOM 866 C CA . LYS A 1 111 ? -10.236 3.573 -2.022 1.00 93.50 111 LYS A CA 1
ATOM 867 C C . LYS A 1 111 ? -11.256 3.241 -0.933 1.00 93.50 111 LYS A C 1
ATOM 869 O O . LYS A 1 111 ? -12.445 3.495 -1.103 1.00 93.50 111 LYS A O 1
ATOM 874 N N . THR A 1 112 ? -10.802 2.700 0.193 1.00 91.50 112 THR A N 1
ATOM 875 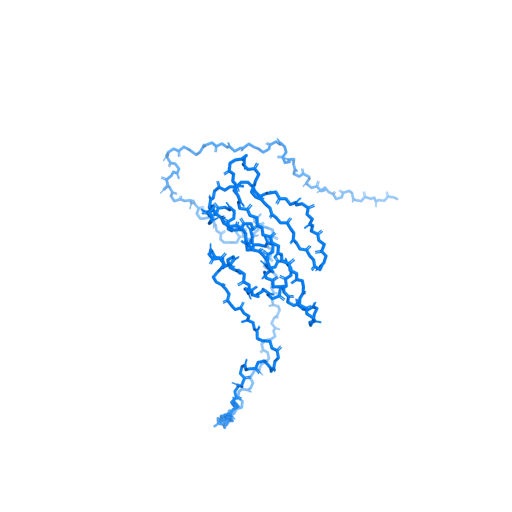C CA . THR A 1 112 ? -11.652 2.367 1.346 1.00 91.50 112 THR A CA 1
ATOM 876 C C . THR A 1 112 ? -11.900 3.552 2.282 1.00 91.50 112 THR A C 1
ATOM 878 O O . THR A 1 112 ? -12.606 3.397 3.273 1.00 91.50 112 THR A O 1
ATOM 881 N N . GLN A 1 113 ? -11.313 4.717 1.988 1.00 94.06 113 GLN A N 1
ATOM 882 C CA . GLN A 1 113 ? -11.485 5.974 2.719 1.00 94.06 113 GLN A CA 1
ATOM 883 C C . GLN A 1 113 ? -11.113 5.904 4.211 1.00 94.06 113 GLN A C 1
ATOM 885 O O . GLN A 1 113 ? -11.855 6.379 5.070 1.00 94.06 113 GLN A O 1
ATOM 890 N N . PHE A 1 114 ? -9.943 5.348 4.539 1.00 94.12 114 PHE A N 1
ATOM 891 C CA . PHE A 1 114 ? -9.408 5.405 5.904 1.00 94.12 114 PHE A CA 1
ATOM 892 C C . PHE A 1 114 ? -7.997 5.992 5.959 1.00 94.12 114 PHE A C 1
ATOM 894 O O . PHE A 1 114 ? -7.221 5.924 5.008 1.00 94.12 114 PHE A O 1
ATOM 901 N N . GLU A 1 115 ? -7.629 6.538 7.119 1.00 96.25 115 GLU A N 1
ATOM 902 C CA . GLU A 1 115 ? -6.271 7.019 7.351 1.00 96.25 115 GLU A CA 1
ATOM 903 C C . GLU A 1 115 ? -5.330 5.863 7.728 1.00 96.25 115 GLU A C 1
ATOM 905 O O . GLU A 1 115 ? -5.524 5.167 8.732 1.00 96.25 115 GLU A O 1
ATOM 910 N N . LEU A 1 116 ? -4.285 5.661 6.923 1.00 96.75 116 LEU A N 1
ATOM 911 C CA . LEU A 1 116 ? -3.285 4.618 7.135 1.00 96.75 116 LEU A CA 1
ATOM 912 C C . LEU A 1 116 ? -2.296 4.996 8.250 1.00 96.75 116 LEU A C 1
ATOM 914 O O . LEU A 1 116 ? -1.547 5.970 8.160 1.00 96.75 116 LEU A O 1
ATOM 918 N N . GLY A 1 117 ? -2.227 4.158 9.278 1.00 96.69 117 GLY A N 1
ATOM 919 C CA . GLY A 1 117 ? -1.171 4.126 10.281 1.00 96.69 117 GLY A CA 1
ATOM 920 C C . GLY A 1 117 ? -0.078 3.134 9.893 1.00 96.69 117 GLY A C 1
ATOM 921 O O . GLY A 1 117 ? -0.352 2.058 9.368 1.00 96.69 117 GLY A O 1
ATOM 922 N N . THR A 1 118 ? 1.181 3.486 10.153 1.00 97.25 118 THR A N 1
ATOM 923 C CA . THR A 1 118 ? 2.326 2.581 9.974 1.00 97.25 118 THR A CA 1
ATOM 924 C C . THR A 1 118 ? 2.962 2.326 11.333 1.00 97.25 118 THR A C 1
ATOM 926 O O . THR A 1 118 ? 3.544 3.232 11.919 1.00 97.25 118 THR A O 1
ATOM 929 N N . GLU A 1 119 ? 2.861 1.092 11.827 1.00 95.81 119 GLU A N 1
ATOM 930 C CA . GLU A 1 119 ? 3.509 0.670 13.077 1.00 95.81 119 GLU A CA 1
ATOM 931 C C . GLU A 1 119 ? 5.004 0.425 12.839 1.00 95.81 119 GLU A C 1
ATOM 933 O O . GLU A 1 119 ? 5.860 0.824 13.627 1.00 95.81 119 GLU A O 1
ATOM 938 N N . LYS A 1 120 ? 5.337 -0.245 11.728 1.00 94.56 120 LYS A N 1
ATOM 939 C CA . LYS A 1 120 ? 6.717 -0.581 11.376 1.00 94.56 120 LYS A CA 1
ATOM 940 C C . LYS A 1 120 ? 6.862 -0.730 9.871 1.00 94.56 120 LYS A C 1
ATOM 942 O O . LYS A 1 120 ? 6.148 -1.509 9.254 1.00 94.56 120 LYS A O 1
ATOM 947 N N . SER A 1 121 ? 7.838 -0.044 9.291 1.00 94.44 121 SER A N 1
ATOM 948 C CA . SER A 1 121 ? 8.222 -0.211 7.889 1.00 94.44 121 SER A CA 1
ATOM 949 C C . SER A 1 121 ? 9.738 -0.288 7.813 1.00 94.44 121 SER A C 1
ATOM 951 O O . SER A 1 121 ? 10.437 0.661 8.161 1.00 94.44 121 SER A O 1
ATOM 953 N N . ASN A 1 122 ? 10.258 -1.436 7.400 1.00 92.62 122 ASN A N 1
ATOM 954 C CA . ASN A 1 122 ? 11.670 -1.612 7.079 1.00 92.62 122 ASN A CA 1
ATOM 955 C C . ASN A 1 122 ? 11.793 -2.350 5.733 1.00 92.62 122 ASN A C 1
ATOM 957 O O . ASN A 1 122 ? 10.804 -2.505 5.017 1.00 92.62 122 ASN A O 1
ATOM 961 N N . LYS A 1 123 ? 13.007 -2.762 5.348 1.00 91.06 123 LYS A N 1
ATOM 962 C CA . LYS A 1 123 ? 13.229 -3.460 4.069 1.00 91.06 123 LYS A CA 1
ATOM 963 C C . LYS A 1 123 ? 12.523 -4.823 3.996 1.00 91.06 123 LYS A C 1
ATOM 965 O O . LYS A 1 123 ? 12.097 -5.217 2.921 1.00 91.06 123 LYS A O 1
ATOM 970 N N . ASN A 1 124 ? 12.331 -5.494 5.137 1.00 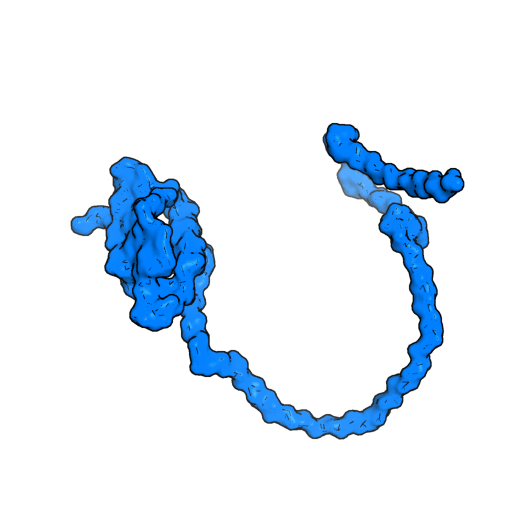93.50 124 ASN A N 1
ATOM 971 C CA . ASN A 1 124 ? 11.914 -6.901 5.183 1.00 93.50 124 ASN A CA 1
ATOM 972 C C . ASN A 1 124 ? 10.487 -7.110 5.714 1.00 93.50 124 ASN A C 1
ATOM 974 O O . ASN A 1 124 ? 9.954 -8.217 5.654 1.00 93.50 124 ASN A O 1
ATOM 978 N N . LEU A 1 125 ? 9.887 -6.079 6.303 1.00 95.19 125 LEU A N 1
ATOM 979 C CA . LEU A 1 125 ? 8.631 -6.132 7.035 1.00 95.19 125 LEU A CA 1
ATOM 980 C C . LEU A 1 125 ? 7.912 -4.792 6.912 1.00 95.19 125 LEU A C 1
ATOM 982 O O . LEU A 1 125 ? 8.470 -3.733 7.214 1.00 95.19 125 LEU A O 1
ATOM 986 N N . PHE A 1 126 ? 6.631 -4.876 6.593 1.00 97.31 126 PHE A N 1
ATOM 987 C CA . PHE A 1 126 ? 5.694 -3.781 6.747 1.00 97.31 126 PHE A CA 1
ATOM 988 C C . PHE A 1 126 ? 4.556 -4.198 7.678 1.00 97.31 126 PHE A C 1
ATOM 990 O O . PHE A 1 126 ? 4.054 -5.322 7.596 1.00 97.31 126 PHE A O 1
ATOM 997 N N . ARG A 1 127 ? 4.166 -3.285 8.565 1.00 97.31 127 ARG A N 1
ATOM 998 C CA . ARG A 1 127 ? 3.007 -3.375 9.449 1.00 97.31 127 ARG A CA 1
ATOM 999 C C . ARG A 1 127 ? 2.221 -2.081 9.356 1.00 97.31 127 ARG A C 1
ATOM 1001 O O . ARG A 1 127 ? 2.697 -1.034 9.807 1.00 97.31 127 ARG A O 1
ATOM 1008 N N . GLY A 1 128 ? 1.040 -2.181 8.766 1.00 96.88 128 GLY A N 1
ATOM 1009 C CA . GLY A 1 128 ? 0.091 -1.087 8.636 1.00 96.88 128 GLY A CA 1
ATOM 1010 C C . GLY A 1 128 ? -1.206 -1.407 9.359 1.00 96.88 128 GLY A C 1
ATOM 1011 O O . GLY A 1 128 ? -1.561 -2.573 9.536 1.00 96.88 128 GLY A O 1
ATOM 1012 N N . TYR A 1 129 ? -1.904 -0.369 9.783 1.00 96.31 129 TYR A N 1
ATOM 1013 C CA . TYR A 1 129 ? -3.205 -0.475 10.424 1.00 96.31 129 TYR A CA 1
ATOM 1014 C C . TYR A 1 129 ? -4.054 0.741 10.079 1.00 96.31 129 TYR A C 1
ATOM 1016 O O . TYR A 1 129 ? -3.542 1.778 9.665 1.00 96.31 129 TYR A O 1
ATOM 1024 N N . CYS A 1 130 ? -5.357 0.610 10.233 1.00 96.44 130 CYS A N 1
ATOM 1025 C CA . CYS A 1 130 ? -6.290 1.711 10.081 1.00 96.44 130 CYS A CA 1
ATOM 1026 C C . CYS A 1 130 ? -6.320 2.540 11.372 1.00 96.44 130 CYS A C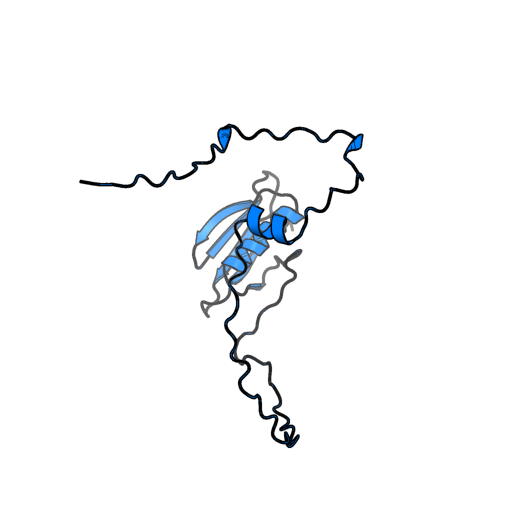 1
ATOM 1028 O O . CYS A 1 130 ? -6.471 1.973 12.454 1.00 96.44 130 CYS A O 1
ATOM 1030 N N . LYS A 1 131 ? -6.145 3.866 11.291 1.00 95.56 131 LYS A N 1
ATOM 1031 C CA . LYS A 1 131 ? -6.046 4.718 12.493 1.00 95.56 131 LYS A CA 1
ATOM 1032 C C . LYS A 1 131 ? -7.372 4.973 13.210 1.00 95.56 131 LYS A C 1
ATOM 1034 O O . LYS A 1 131 ? -7.348 5.388 14.363 1.00 95.56 131 LYS A O 1
ATOM 1039 N N . ALA A 1 132 ? -8.506 4.767 12.546 1.00 93.19 132 ALA A N 1
ATOM 1040 C CA . ALA A 1 132 ? -9.810 4.985 13.160 1.00 93.19 132 ALA A CA 1
ATOM 1041 C C . ALA A 1 132 ? -10.046 3.997 14.320 1.00 93.19 132 ALA A C 1
ATOM 1043 O O . ALA A 1 132 ? -9.773 2.805 14.191 1.00 93.19 132 ALA A O 1
ATOM 1044 N N . GLU A 1 133 ? -10.578 4.485 15.444 1.00 86.81 133 GLU A N 1
ATOM 1045 C CA . GLU A 1 133 ? -10.687 3.728 16.706 1.00 86.81 133 GLU A CA 1
ATOM 1046 C C . GLU A 1 133 ? -11.493 2.425 16.582 1.00 86.81 133 GLU A C 1
ATOM 1048 O O . GLU A 1 133 ? -11.190 1.427 17.233 1.00 86.81 133 GLU A O 1
ATOM 1053 N N . SER A 1 134 ? -12.506 2.413 15.717 1.00 88.50 134 SER A N 1
ATOM 1054 C CA . SER A 1 134 ? -13.389 1.268 15.474 1.00 88.50 134 SER A CA 1
ATOM 1055 C C . SER A 1 134 ? -12.957 0.401 14.290 1.00 88.50 134 SER A C 1
ATOM 1057 O O . SER A 1 134 ? -13.704 -0.483 13.866 1.00 88.50 134 SER A O 1
ATOM 1059 N N . CYS A 1 135 ? -11.771 0.642 13.733 1.00 91.00 135 CYS A N 1
ATOM 1060 C CA . CYS A 1 135 ? -11.325 0.011 12.503 1.00 91.00 135 CYS A CA 1
ATOM 1061 C C . CYS A 1 135 ? -10.407 -1.186 12.798 1.00 91.00 135 CYS A C 1
ATOM 1063 O O . CYS A 1 135 ? -9.261 -1.012 13.211 1.00 91.00 135 CYS A O 1
ATOM 1065 N N . PRO A 1 136 ? -10.866 -2.429 12.572 1.00 91.94 136 PRO A N 1
ATOM 1066 C CA . PRO A 1 136 ? -10.074 -3.621 12.869 1.00 91.94 136 PRO A CA 1
ATOM 1067 C C . PRO A 1 136 ? -9.007 -3.912 11.806 1.00 91.94 136 PRO A C 1
ATOM 1069 O O . PRO A 1 136 ? -8.235 -4.863 11.973 1.00 91.94 136 PRO A O 1
ATOM 1072 N N . TRP A 1 137 ? -8.984 -3.131 10.719 1.00 95.19 137 TRP A N 1
ATOM 1073 C CA . TRP A 1 137 ? -8.136 -3.383 9.567 1.00 95.19 137 TRP A CA 1
ATOM 1074 C C . TRP A 1 137 ? -6.654 -3.243 9.914 1.00 95.19 137 TRP A C 1
ATOM 1076 O O . TRP A 1 137 ? -6.195 -2.204 10.397 1.00 95.19 137 TRP A O 1
ATOM 1086 N N . SER A 1 138 ? -5.895 -4.307 9.660 1.00 95.44 138 SER A N 1
ATOM 1087 C CA . SER A 1 138 ? -4.436 -4.286 9.755 1.00 95.44 138 SER A CA 1
ATOM 1088 C C . SER A 1 138 ? -3.804 -5.277 8.795 1.00 95.44 138 SER A C 1
ATOM 1090 O O . SER A 1 138 ? -4.370 -6.331 8.501 1.00 95.44 138 SER A O 1
ATOM 1092 N N . ILE A 1 139 ? -2.599 -4.949 8.346 1.00 97.00 139 ILE A N 1
ATOM 1093 C CA . ILE A 1 139 ? -1.859 -5.725 7.362 1.00 97.00 139 ILE A CA 1
ATOM 1094 C C . ILE A 1 139 ? -0.413 -5.926 7.805 1.00 97.00 139 ILE A C 1
ATOM 1096 O O . ILE A 1 139 ? 0.249 -5.020 8.320 1.00 97.00 139 ILE A O 1
ATOM 1100 N N . VAL A 1 140 ? 0.094 -7.135 7.580 1.00 97.12 140 VAL A N 1
ATOM 1101 C CA . VAL A 1 140 ? 1.496 -7.492 7.767 1.00 97.12 140 VAL A CA 1
ATOM 1102 C C . VAL A 1 140 ? 2.007 -8.134 6.495 1.00 97.12 140 VAL A C 1
ATOM 1104 O O . VAL A 1 140 ? 1.529 -9.193 6.091 1.00 97.12 140 VAL A O 1
ATOM 1107 N N . ALA A 1 141 ? 3.041 -7.539 5.920 1.00 97.31 141 ALA A N 1
ATOM 1108 C CA . ALA A 1 141 ? 3.730 -8.073 4.758 1.00 97.31 141 ALA A CA 1
ATOM 1109 C C . ALA A 1 141 ? 5.204 -8.309 5.067 1.00 97.31 141 ALA A C 1
ATOM 1111 O O . ALA A 1 141 ? 5.812 -7.578 5.855 1.00 97.31 141 ALA A O 1
ATOM 1112 N N . ARG A 1 142 ? 5.772 -9.357 4.476 1.00 96.69 142 ARG A N 1
ATOM 1113 C CA . ARG A 1 142 ? 7.165 -9.761 4.673 1.00 96.69 142 ARG A CA 1
ATOM 1114 C C . ARG A 1 142 ? 7.837 -10.000 3.336 1.00 96.69 142 ARG A C 1
ATOM 1116 O O . ARG A 1 142 ? 7.206 -10.504 2.413 1.00 96.69 142 ARG A O 1
ATOM 1123 N N . LEU A 1 143 ? 9.118 -9.674 3.266 1.00 96.00 143 LEU A N 1
ATOM 1124 C CA . LEU A 1 143 ? 9.960 -10.055 2.142 1.00 96.00 143 LEU A CA 1
ATOM 1125 C C . LEU A 1 143 ? 10.022 -11.589 2.038 1.00 96.00 143 LEU A C 1
ATOM 1127 O O . LEU A 1 143 ? 10.068 -12.282 3.063 1.00 96.00 143 LEU A O 1
ATOM 1131 N N . THR A 1 144 ? 9.951 -12.115 0.818 1.00 92.44 144 THR A N 1
ATOM 1132 C CA . T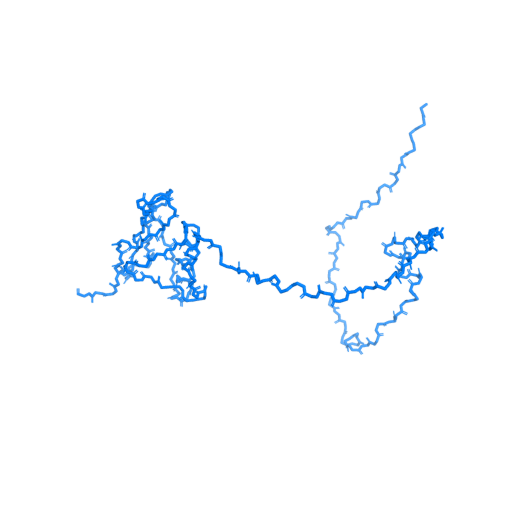HR A 1 144 ? 10.068 -13.548 0.535 1.00 92.44 144 THR A CA 1
ATOM 1133 C C . THR A 1 144 ? 11.502 -14.031 0.769 1.00 92.44 144 THR A C 1
ATOM 1135 O O . THR A 1 144 ? 12.419 -13.235 0.970 1.00 92.44 144 THR A O 1
ATOM 1138 N N . LYS A 1 145 ? 11.706 -15.357 0.769 1.00 89.00 145 LYS A N 1
ATOM 1139 C CA . LYS A 1 145 ? 13.044 -15.955 0.925 1.00 89.00 145 LYS A CA 1
ATOM 1140 C C . LYS A 1 145 ? 13.996 -15.559 -0.202 1.00 89.00 145 LYS A C 1
ATOM 1142 O O . LYS A 1 145 ? 15.194 -15.502 0.029 1.00 89.00 145 LYS A O 1
ATOM 1147 N N . ASP A 1 146 ? 13.446 -15.260 -1.374 1.00 86.12 146 ASP A N 1
ATOM 1148 C CA . ASP A 1 146 ? 14.201 -14.832 -2.551 1.00 86.12 146 ASP A CA 1
ATOM 1149 C C . ASP A 1 146 ? 14.655 -13.367 -2.453 1.00 86.12 146 ASP A C 1
ATOM 1151 O O . ASP A 1 146 ? 15.264 -12.856 -3.384 1.00 86.12 146 ASP A O 1
ATOM 1155 N N . GLU A 1 147 ? 14.320 -12.672 -1.356 1.00 85.75 147 GLU A N 1
ATOM 1156 C CA . GLU A 1 147 ? 14.666 -11.277 -1.037 1.00 85.75 147 GLU A CA 1
ATOM 1157 C C . GLU A 1 147 ? 14.255 -10.222 -2.081 1.00 85.75 147 GLU A C 1
ATOM 1159 O O . GLU A 1 147 ? 14.560 -9.039 -1.937 1.00 85.75 147 GLU A O 1
ATOM 1164 N N . LYS A 1 148 ? 13.511 -10.630 -3.109 1.00 87.56 148 LYS A N 1
ATOM 1165 C CA . LYS A 1 148 ? 13.026 -9.769 -4.191 1.00 87.56 148 LYS A CA 1
ATOM 1166 C C . LYS A 1 148 ? 11.599 -9.296 -3.927 1.00 87.56 148 LYS A C 1
ATOM 1168 O O . LYS A 1 148 ? 11.328 -8.100 -3.914 1.00 87.56 148 LYS A O 1
ATOM 1173 N N . GLN A 1 149 ? 10.707 -10.242 -3.649 1.00 93.00 149 GLN A N 1
ATOM 1174 C CA . GLN A 1 149 ? 9.268 -10.011 -3.601 1.00 93.00 149 GLN A CA 1
ATOM 1175 C C . GLN A 1 149 ? 8.749 -9.846 -2.173 1.00 93.00 149 GLN A C 1
ATOM 1177 O O . GLN A 1 149 ? 9.365 -10.277 -1.199 1.00 93.00 149 GLN A O 1
ATOM 1182 N N . VAL A 1 150 ? 7.573 -9.243 -2.030 1.00 94.62 150 VAL A N 1
ATOM 1183 C CA . VAL A 1 150 ? 6.909 -9.042 -0.737 1.00 94.62 150 VAL A CA 1
ATOM 1184 C C . VAL A 1 150 ? 5.591 -9.793 -0.721 1.00 94.62 150 VAL A C 1
ATOM 1186 O O . VAL A 1 150 ? 4.756 -9.602 -1.596 1.00 94.62 150 VAL A O 1
ATOM 1189 N N . LYS A 1 151 ? 5.383 -10.622 0.300 1.00 96.00 151 LYS A N 1
ATOM 1190 C CA . LYS A 1 151 ? 4.172 -11.419 0.483 1.00 96.00 151 LYS A CA 1
ATOM 1191 C C . LYS A 1 151 ? 3.373 -10.938 1.685 1.00 96.00 151 LYS A C 1
ATOM 1193 O O . LYS A 1 151 ? 3.923 -10.750 2.776 1.00 96.00 151 LYS A O 1
ATOM 1198 N N . ILE A 1 152 ? 2.062 -10.802 1.514 1.00 96.44 152 ILE A N 1
ATOM 1199 C CA . ILE A 1 152 ? 1.150 -10.528 2.627 1.00 96.44 152 ILE A CA 1
ATOM 1200 C C . ILE A 1 152 ? 1.083 -11.775 3.514 1.00 96.44 152 ILE A C 1
ATOM 1202 O O . ILE A 1 152 ? 0.653 -12.846 3.086 1.00 96.44 152 ILE A O 1
ATOM 1206 N N . ALA A 1 153 ? 1.546 -11.639 4.754 1.00 94.50 153 ALA A N 1
ATOM 1207 C CA . ALA A 1 153 ? 1.615 -12.717 5.736 1.00 94.50 153 ALA A CA 1
ATOM 1208 C C . ALA A 1 153 ? 0.390 -12.746 6.654 1.00 94.50 153 ALA A C 1
ATOM 1210 O O . ALA A 1 153 ? 0.030 -13.803 7.168 1.00 94.50 153 ALA A O 1
ATOM 1211 N N . ARG A 1 154 ? -0.224 -11.587 6.898 1.00 93.12 154 ARG A N 1
ATOM 1212 C CA . ARG A 1 154 ? -1.431 -11.466 7.711 1.00 93.12 154 ARG A CA 1
ATOM 1213 C C . ARG A 1 154 ? -2.245 -10.276 7.241 1.00 93.12 154 ARG A C 1
ATOM 1215 O O . ARG A 1 154 ? -1.698 -9.198 7.043 1.00 93.12 154 ARG A O 1
ATOM 1222 N N . GLU A 1 155 ? -3.544 -10.478 7.187 1.00 92.38 155 GLU A N 1
ATOM 1223 C CA . GLU A 1 155 ? -4.550 -9.443 7.041 1.00 92.38 155 GLU A CA 1
ATOM 1224 C C . GLU A 1 155 ? -5.580 -9.681 8.146 1.00 92.38 155 GLU A C 1
ATOM 1226 O O . GLU A 1 155 ? -5.906 -10.828 8.468 1.00 92.38 155 GLU A O 1
ATOM 1231 N N . LYS A 1 156 ? -6.032 -8.614 8.794 1.00 89.31 156 LYS A N 1
ATOM 1232 C CA . LYS A 1 156 ? -7.160 -8.655 9.719 1.00 89.31 156 LYS A CA 1
ATOM 1233 C C . LYS A 1 156 ? -8.246 -7.781 9.121 1.00 89.31 156 LYS A C 1
ATOM 1235 O O . LYS A 1 156 ? -8.013 -6.594 8.933 1.00 89.31 156 LYS A O 1
ATOM 1240 N N . LEU A 1 157 ? -9.398 -8.374 8.844 1.00 83.69 157 LEU A N 1
ATOM 1241 C CA . LEU A 1 157 ? -10.598 -7.687 8.378 1.00 83.69 157 LEU A CA 1
ATOM 1242 C C . LEU A 1 157 ? -11.643 -7.658 9.503 1.00 83.69 157 LEU A C 1
ATOM 1244 O O . LEU A 1 157 ? -11.414 -8.211 10.583 1.00 83.69 157 LEU A O 1
ATOM 1248 N N . TYR A 1 158 ? -12.756 -6.960 9.271 1.00 65.31 158 TYR A N 1
ATOM 1249 C CA . TYR A 1 158 ? -13.906 -6.878 10.177 1.00 65.31 158 TYR A CA 1
ATOM 1250 C C . TYR A 1 158 ? -14.268 -8.242 10.791 1.00 65.31 158 TYR A C 1
ATOM 1252 O O . TYR A 1 158 ? -14.142 -9.267 10.129 1.00 65.31 158 TYR A O 1
ATOM 1260 N N . GLY A 1 159 ? -14.633 -8.231 12.081 1.00 56.25 159 GLY A N 1
ATOM 1261 C CA . GLY A 1 159 ? -14.686 -9.399 12.970 1.00 56.25 159 GLY A CA 1
ATOM 1262 C C . GLY A 1 159 ? -15.242 -10.678 12.337 1.00 56.25 159 GLY A C 1
ATOM 1263 O O . GLY A 1 159 ? -16.368 -10.693 11.848 1.00 56.25 159 GLY A O 1
ATOM 1264 N N . THR A 1 160 ? -14.427 -11.732 12.396 1.00 43.41 160 THR A N 1
ATOM 1265 C CA . THR A 1 160 ? -14.834 -13.139 12.268 1.00 43.41 160 THR A CA 1
ATOM 1266 C C . THR A 1 160 ? -14.907 -13.761 13.651 1.00 43.41 160 THR A C 1
ATOM 1268 O O . THR A 1 160 ? -14.123 -13.321 14.528 1.00 43.41 160 THR A O 1
#

pLDDT: mean 78.13, std 16.77, range [37.53, 97.31]

Radius of gyration: 30.47 Å; chains: 1; bounding box: 56×63×71 Å

Foldseek 3Di:
DDDDPDPPPDDDPVPDDDDDDDPVPVPPPDPDDDPCVVCVVVPHDPDPPPDDPPDDDPDDPPPPPPPPPPPPDPPDDPQPDADLQAGDQDAFDKHQAPVSVVSNVVSVCVVVVFDKDWPDDDRFKTWIATPDPPFQWIWIWGQDPVSGMIGTHDTTHDDD

InterPro domains:
  IPR004332 Transposase, MuDR, plant [PF03108] (89-152)

Sequence (160 aa):
MNNSDEIGHTIDWDSIEIAPFEDSQIGAPVSLMDEEIMFAFVGLTLEKHSDAVEGMNYGPIVDEIVDISVDDRIPDEETVFHDMDDPPMNVGTIYANMNDFRRAVKQHAIKTQFELGTEKSNKNLFRGYCKAESCPWSIVARLTKDEKQVKIAREKLYGT